Protein AF-A0A1J7C5X9-F1 (afdb_monomer_lite)

Sequence (178 aa):
MNTRRYCASNRPDPIANALRWLAATSTLPALVLEDFANSGQSPLVVGTLFDVLKVPAPVGTRVLEQLQQREAAMGPLLADSDTGSVYILIPPGTAGSWQAGGSAYDRAAATTLLVPIPGTTRSGRHWLNPPDGSGELTDPDLLAEIVAALLQDAEPADPGAALPASIHPLARDTVKEA

Radius of gyration: 25.2 Å; chains: 1; bounding box: 62×73×80 Å

pLDDT: mean 76.54, std 15.94, range [33.84, 91.69]

Organism: NCBI:txid1428644

Foldseek 3Di:
DDDPDDPPPPPPDLLNLLLQLQLVQDPGSVVQVVCCVPPQKGKGWAARLWKKFKDAQVLLVQLVVVCVVVVHFAAWKKAAQVRRIIIATAGHPLQVVQDLDGHIGHNVNRDIDMAGRAPDADNSMYIPPGHSNPSTGGYSVSSSVSSNVVVVVPPDPDPPPPDPPDPDDDDDDDDDDD

Secondary structure (DSSP, 8-state):
----------PPPHHHHHHHHHHTTSS-HHHHHHHHHHHSEEEEETTSS-EEEEEEHHHHHHHHHHHHHTT-----EEEETTTTEEEEEE-TTSGGG--SSSEEE-GGGT-EEEEEPTT-EETTEEEEE---SS-----HHHHHHHHHHHHHHT----TT------------------

Structure (mmCIF, N/CA/C/O backbone):
data_AF-A0A1J7C5X9-F1
#
_entry.id   AF-A0A1J7C5X9-F1
#
loop_
_atom_site.group_PDB
_atom_site.id
_atom_site.type_symbol
_atom_site.label_atom_id
_atom_site.label_alt_id
_atom_site.label_comp_id
_atom_site.label_asym_id
_atom_site.label_entity_id
_atom_site.label_seq_id
_atom_site.pdbx_PDB_ins_code
_atom_site.Cartn_x
_atom_site.Cartn_y
_atom_site.Cartn_z
_atom_site.occupancy
_atom_site.B_iso_or_equiv
_atom_site.auth_seq_id
_atom_site.auth_comp_id
_atom_site.auth_asym_id
_atom_site.auth_atom_id
_atom_site.pdbx_PDB_model_num
ATOM 1 N N . MET A 1 1 ? 47.335 -14.924 -20.309 1.00 43.19 1 MET A N 1
ATOM 2 C CA . MET A 1 1 ? 46.096 -14.130 -20.157 1.00 43.19 1 MET A CA 1
ATOM 3 C C . MET A 1 1 ? 45.015 -15.012 -19.552 1.00 43.19 1 MET A C 1
ATOM 5 O O . MET A 1 1 ? 44.612 -15.960 -20.205 1.00 43.19 1 MET A O 1
ATOM 9 N N . ASN A 1 2 ? 44.597 -14.748 -18.310 1.00 33.84 2 ASN A N 1
ATOM 10 C CA . ASN A 1 2 ? 43.583 -15.547 -17.610 1.00 33.84 2 ASN A CA 1
ATOM 11 C C . ASN A 1 2 ? 42.235 -14.812 -17.637 1.00 33.84 2 ASN A C 1
ATOM 13 O O . ASN A 1 2 ? 42.039 -13.843 -16.904 1.00 33.84 2 ASN A O 1
ATOM 17 N N . THR A 1 3 ? 41.305 -15.281 -18.465 1.00 42.84 3 THR A N 1
ATOM 18 C CA . THR A 1 3 ? 39.886 -14.915 -18.416 1.00 42.84 3 THR A CA 1
ATOM 19 C C . THR A 1 3 ? 39.259 -15.561 -17.183 1.00 42.84 3 THR A C 1
ATOM 21 O O . THR A 1 3 ? 38.802 -16.704 -17.212 1.00 42.84 3 THR A O 1
ATOM 24 N N . ARG A 1 4 ? 39.241 -14.832 -16.061 1.00 48.97 4 ARG A N 1
ATOM 25 C CA . ARG A 1 4 ? 38.392 -15.199 -14.925 1.00 48.97 4 ARG A CA 1
ATOM 26 C C . ARG A 1 4 ? 36.938 -15.034 -15.369 1.00 48.97 4 ARG A C 1
ATOM 28 O O . ARG A 1 4 ? 36.440 -13.915 -15.443 1.00 48.97 4 ARG A O 1
ATOM 35 N N . ARG A 1 5 ? 36.279 -16.151 -15.695 1.00 51.38 5 ARG A N 1
ATOM 36 C CA . ARG A 1 5 ? 34.816 -16.235 -15.755 1.00 51.38 5 ARG A CA 1
ATOM 37 C C . ARG A 1 5 ? 34.290 -15.769 -14.404 1.00 51.38 5 ARG A C 1
ATOM 39 O O . ARG A 1 5 ? 34.506 -16.435 -13.395 1.00 51.38 5 ARG A O 1
ATOM 46 N N . TYR A 1 6 ? 33.646 -14.611 -14.390 1.00 46.25 6 TYR A N 1
ATOM 47 C CA . TYR A 1 6 ? 32.827 -14.195 -13.267 1.00 46.25 6 TYR A CA 1
ATOM 48 C C . TYR A 1 6 ? 31.669 -15.194 -13.206 1.00 46.25 6 TYR A C 1
ATOM 50 O O . TYR A 1 6 ? 30.835 -15.237 -14.110 1.00 46.25 6 TYR A O 1
ATOM 58 N N . CYS A 1 7 ? 31.666 -16.067 -12.200 1.00 47.34 7 CYS A N 1
ATOM 59 C CA . CYS A 1 7 ? 30.477 -16.815 -11.825 1.00 47.34 7 CYS A CA 1
ATOM 60 C C . CYS A 1 7 ? 29.450 -15.776 -11.366 1.00 47.34 7 CYS A C 1
ATOM 62 O O . CYS A 1 7 ? 29.449 -15.381 -10.204 1.00 47.34 7 CYS A O 1
ATOM 64 N N . ALA A 1 8 ? 28.642 -15.259 -12.292 1.00 51.06 8 ALA A N 1
ATOM 65 C CA . ALA A 1 8 ? 27.466 -14.488 -11.939 1.00 51.06 8 ALA A CA 1
ATOM 66 C C . ALA A 1 8 ? 26.554 -15.440 -11.164 1.00 51.06 8 ALA A C 1
ATOM 68 O O . ALA A 1 8 ? 25.978 -16.368 -11.733 1.00 51.06 8 ALA A O 1
ATOM 69 N N . SER A 1 9 ? 26.511 -15.273 -9.845 1.00 47.56 9 SER A N 1
ATOM 70 C CA . SER A 1 9 ? 25.505 -15.893 -8.999 1.00 47.56 9 SER A CA 1
ATOM 71 C C . SER A 1 9 ? 24.142 -15.587 -9.606 1.00 47.56 9 SER A C 1
ATOM 73 O O . SER A 1 9 ? 23.670 -14.462 -9.521 1.00 47.56 9 SER A O 1
ATOM 75 N N . ASN A 1 10 ? 23.504 -16.589 -10.207 1.00 51.78 10 ASN A N 1
ATOM 76 C CA . ASN A 1 10 ? 22.122 -16.539 -10.678 1.00 51.78 10 ASN A CA 1
ATOM 77 C C . ASN A 1 10 ? 21.152 -16.581 -9.477 1.00 51.78 10 ASN A C 1
ATOM 79 O O . ASN A 1 10 ? 20.181 -17.339 -9.476 1.00 51.78 10 ASN A O 1
ATOM 83 N N . ARG A 1 11 ? 21.454 -15.833 -8.405 1.00 56.47 11 ARG A N 1
ATOM 84 C CA . ARG A 1 11 ? 20.444 -15.498 -7.407 1.00 56.47 11 ARG A CA 1
ATOM 85 C C . ARG A 1 11 ? 19.629 -14.373 -8.024 1.00 56.47 11 ARG A C 1
ATOM 87 O O . ARG A 1 11 ? 20.233 -13.373 -8.400 1.00 56.47 11 ARG A O 1
ATOM 94 N N . PRO A 1 12 ? 18.310 -14.532 -8.165 1.00 57.75 12 PRO A N 1
ATOM 95 C CA . PRO A 1 12 ? 17.489 -13.420 -8.599 1.00 57.75 12 PRO A CA 1
ATOM 96 C C . PRO A 1 12 ? 17.670 -12.273 -7.598 1.00 57.75 12 PRO A C 1
ATOM 98 O O . PRO A 1 12 ? 17.605 -12.494 -6.386 1.00 57.75 12 PRO A O 1
ATOM 101 N N . ASP A 1 13 ? 17.962 -11.072 -8.095 1.00 74.12 13 ASP A N 1
ATOM 102 C CA . ASP A 1 13 ? 18.074 -9.889 -7.252 1.00 74.12 13 ASP A CA 1
ATOM 103 C C . ASP A 1 13 ? 16.730 -9.672 -6.533 1.00 74.12 13 ASP A C 1
ATOM 105 O O . ASP A 1 13 ? 15.697 -9.577 -7.204 1.00 74.12 13 ASP A O 1
ATOM 109 N N . PRO A 1 14 ? 16.699 -9.577 -5.190 1.00 76.81 14 PRO A N 1
ATOM 110 C CA . PRO A 1 14 ? 15.444 -9.455 -4.443 1.00 76.81 14 PRO A CA 1
ATOM 111 C C . PRO A 1 14 ? 14.663 -8.203 -4.865 1.00 76.81 14 PRO A C 1
ATOM 113 O O . PRO A 1 14 ? 13.448 -8.239 -5.032 1.00 76.81 14 PRO A O 1
ATOM 116 N N . ILE A 1 15 ? 15.380 -7.120 -5.182 1.00 82.44 15 ILE A N 1
ATOM 117 C CA . ILE A 1 15 ? 14.806 -5.892 -5.742 1.00 82.44 15 ILE A CA 1
ATOM 118 C C . ILE A 1 15 ? 14.178 -6.151 -7.119 1.00 82.44 15 ILE A C 1
ATOM 120 O O . ILE A 1 15 ? 13.095 -5.647 -7.400 1.00 82.44 15 ILE A O 1
ATOM 124 N N . ALA A 1 16 ? 14.807 -6.949 -7.985 1.00 84.75 16 ALA A N 1
ATOM 125 C CA . ALA A 1 16 ? 14.239 -7.251 -9.297 1.00 84.75 16 ALA A CA 1
ATOM 126 C C . ALA A 1 16 ? 12.959 -8.093 -9.183 1.00 84.75 16 ALA A C 1
ATOM 128 O O . ALA A 1 16 ? 11.993 -7.829 -9.900 1.00 84.75 16 ALA A O 1
ATOM 129 N N . ASN A 1 17 ? 12.911 -9.060 -8.261 1.00 86.94 17 ASN A N 1
ATOM 130 C CA . ASN A 1 17 ? 11.696 -9.834 -7.984 1.00 86.94 17 ASN A CA 1
ATOM 131 C C . ASN A 1 17 ? 10.569 -8.947 -7.449 1.00 86.94 17 ASN A C 1
ATOM 133 O O . ASN A 1 17 ? 9.446 -9.012 -7.949 1.00 86.94 17 ASN A O 1
ATOM 137 N N . ALA A 1 18 ? 10.892 -8.069 -6.500 1.00 86.31 18 ALA A N 1
ATOM 138 C CA . ALA A 1 18 ? 9.977 -7.080 -5.952 1.00 86.31 18 ALA A CA 1
ATOM 139 C C . ALA A 1 18 ? 9.365 -6.193 -7.046 1.00 86.31 18 ALA A C 1
ATOM 141 O O . ALA A 1 18 ? 8.145 -6.083 -7.156 1.00 86.31 18 ALA A O 1
ATOM 142 N N . LEU A 1 19 ? 10.204 -5.611 -7.910 1.00 87.62 19 LEU A N 1
ATOM 143 C CA . LEU A 1 19 ? 9.755 -4.744 -9.003 1.00 87.62 19 LEU A CA 1
ATOM 144 C C . LEU A 1 19 ? 8.896 -5.494 -10.024 1.00 87.62 19 LEU A C 1
ATOM 146 O O . LEU A 1 19 ? 7.903 -4.950 -10.501 1.00 87.62 19 LEU A O 1
ATOM 150 N N . ARG A 1 20 ? 9.231 -6.750 -10.341 1.00 88.00 20 ARG A N 1
ATOM 151 C CA . ARG A 1 20 ? 8.422 -7.588 -11.240 1.00 88.00 20 ARG A CA 1
ATOM 152 C C . ARG A 1 20 ? 7.052 -7.905 -10.652 1.00 88.00 20 ARG A C 1
ATOM 154 O O . ARG A 1 20 ? 6.066 -7.869 -11.384 1.00 88.00 20 ARG A O 1
ATOM 161 N N . TRP A 1 21 ? 6.993 -8.200 -9.357 1.00 89.19 21 TRP A N 1
ATOM 162 C CA . TRP A 1 21 ? 5.735 -8.431 -8.655 1.00 89.19 21 TRP A CA 1
ATOM 163 C C . TRP A 1 21 ? 4.865 -7.166 -8.629 1.00 89.19 21 TRP A C 1
ATOM 165 O O . TRP A 1 21 ? 3.692 -7.223 -8.991 1.00 89.19 21 TRP A O 1
ATOM 175 N N . LEU A 1 22 ? 5.454 -6.004 -8.325 1.00 87.56 22 LEU A N 1
ATOM 176 C CA . LEU A 1 22 ? 4.762 -4.711 -8.389 1.00 87.56 22 LEU A CA 1
ATOM 177 C C . LEU A 1 22 ? 4.255 -4.406 -9.809 1.00 87.56 22 LEU A C 1
ATOM 179 O O . LEU A 1 22 ? 3.105 -4.006 -9.986 1.00 87.56 22 LEU A O 1
ATOM 183 N N . ALA A 1 23 ? 5.074 -4.652 -10.834 1.00 87.81 23 ALA A N 1
ATOM 184 C CA . ALA A 1 23 ? 4.706 -4.445 -12.233 1.00 87.81 23 ALA A CA 1
ATOM 185 C C . ALA A 1 23 ? 3.561 -5.350 -12.707 1.00 87.81 23 ALA A C 1
ATOM 187 O O . ALA A 1 23 ? 2.778 -4.935 -13.560 1.00 87.81 23 ALA A O 1
ATOM 188 N N . ALA A 1 24 ? 3.416 -6.545 -12.129 1.00 87.12 24 ALA A N 1
ATOM 189 C CA . ALA A 1 24 ? 2.345 -7.481 -12.466 1.00 87.12 24 ALA A CA 1
ATOM 190 C C . ALA A 1 24 ? 0.939 -6.996 -12.051 1.00 87.12 24 ALA A C 1
ATOM 192 O O . ALA A 1 24 ? -0.056 -7.575 -12.480 1.00 87.12 24 ALA A O 1
ATOM 193 N N . THR A 1 25 ? 0.834 -5.917 -11.263 1.00 83.06 25 THR A N 1
ATOM 194 C CA . THR A 1 25 ? -0.450 -5.248 -10.963 1.00 83.06 25 THR A CA 1
ATOM 195 C C . THR A 1 25 ? -1.056 -4.541 -12.175 1.00 83.06 25 THR A C 1
ATOM 197 O O . THR A 1 25 ? -2.269 -4.323 -12.229 1.00 83.06 25 THR A O 1
ATOM 200 N N . SER A 1 26 ? -0.209 -4.170 -13.138 1.00 83.69 26 SER A N 1
ATOM 201 C CA . SER A 1 26 ? -0.581 -3.444 -14.343 1.00 83.69 26 SER A CA 1
ATOM 202 C C . SER A 1 26 ? -0.748 -4.397 -15.519 1.00 83.69 26 SER A C 1
ATOM 204 O O . SER A 1 26 ? 0.028 -5.333 -15.706 1.00 83.69 26 SER A O 1
ATOM 206 N N . THR A 1 27 ? -1.713 -4.099 -16.388 1.00 83.06 27 THR A N 1
ATOM 207 C CA . THR A 1 27 ? -1.869 -4.773 -17.686 1.00 83.06 27 THR A CA 1
ATOM 208 C C . THR A 1 27 ? -0.651 -4.555 -18.596 1.00 83.06 27 THR A C 1
ATOM 210 O O . THR A 1 27 ? -0.420 -5.331 -19.521 1.00 83.06 27 THR A O 1
ATOM 213 N N . LEU A 1 28 ? 0.141 -3.506 -18.338 1.00 86.81 28 LEU A N 1
ATOM 214 C CA . LEU A 1 28 ? 1.359 -3.157 -19.072 1.00 86.81 28 LEU A CA 1
ATOM 215 C C . LEU A 1 28 ? 2.560 -3.096 -18.108 1.00 86.81 28 LEU A C 1
ATOM 217 O O . LEU A 1 28 ? 3.009 -2.004 -17.750 1.00 86.81 28 LEU A O 1
ATOM 221 N N . PRO A 1 29 ? 3.121 -4.250 -17.696 1.00 87.38 29 PRO A N 1
ATOM 222 C CA . PRO A 1 29 ? 4.210 -4.300 -16.717 1.00 87.38 29 PRO A CA 1
ATOM 223 C C . PRO A 1 29 ? 5.485 -3.589 -17.195 1.00 87.38 29 PRO A C 1
ATOM 225 O O . PRO A 1 29 ? 6.244 -3.069 -16.383 1.00 87.38 29 PRO A O 1
ATOM 228 N N . ALA A 1 30 ? 5.715 -3.523 -18.511 1.00 89.19 30 ALA A N 1
ATOM 229 C CA . ALA A 1 30 ? 6.868 -2.829 -19.081 1.00 89.19 30 ALA A CA 1
ATOM 230 C C . ALA A 1 30 ? 6.872 -1.326 -18.756 1.00 89.19 30 ALA A C 1
ATOM 232 O O . ALA A 1 30 ? 7.924 -0.792 -18.423 1.00 89.19 30 ALA A O 1
ATOM 233 N N . LEU A 1 31 ? 5.705 -0.668 -18.778 1.00 89.06 31 LEU A N 1
ATOM 234 C CA . LEU A 1 31 ? 5.595 0.758 -18.448 1.00 89.06 31 LEU A CA 1
ATOM 235 C C . LEU A 1 31 ? 5.906 1.018 -16.973 1.00 89.06 31 LEU A C 1
ATOM 237 O O . LEU A 1 31 ? 6.587 1.981 -16.647 1.00 89.06 31 LEU A O 1
ATOM 241 N N . VAL A 1 32 ? 5.460 0.125 -16.087 1.00 89.38 32 VAL A N 1
ATOM 242 C CA . VAL A 1 32 ? 5.744 0.227 -14.650 1.00 89.38 32 VAL A CA 1
ATOM 243 C C . VAL A 1 32 ? 7.248 0.123 -14.385 1.00 89.38 32 VAL A C 1
ATOM 245 O O . VAL A 1 32 ? 7.814 0.937 -13.657 1.00 89.38 32 VAL A O 1
ATOM 248 N N . LEU A 1 33 ? 7.912 -0.856 -15.007 1.00 89.00 33 LEU A N 1
ATOM 249 C CA . LEU A 1 33 ? 9.362 -1.036 -14.888 1.00 89.00 33 LEU A CA 1
ATOM 250 C C . LEU A 1 33 ? 10.146 0.139 -15.484 1.00 89.00 33 LEU A C 1
ATOM 252 O O . LEU A 1 33 ? 11.172 0.529 -14.928 1.00 89.00 33 LEU A O 1
ATOM 256 N N . GLU A 1 34 ? 9.667 0.711 -16.587 1.00 90.88 34 GLU A N 1
ATOM 257 C CA . GLU A 1 34 ? 10.264 1.893 -17.206 1.00 90.88 34 GLU A CA 1
ATOM 258 C C . GLU A 1 34 ? 10.133 3.133 -16.307 1.00 90.88 34 GLU A C 1
ATOM 260 O O . GLU A 1 34 ? 11.111 3.857 -16.125 1.00 90.88 34 GLU A O 1
ATOM 265 N N . ASP A 1 35 ? 8.984 3.344 -15.660 1.00 91.38 35 ASP A N 1
ATOM 266 C CA . ASP A 1 35 ? 8.808 4.431 -14.686 1.00 91.38 35 ASP A CA 1
ATOM 267 C C . ASP A 1 35 ? 9.760 4.269 -13.492 1.00 91.38 35 ASP A C 1
ATOM 269 O O . ASP A 1 35 ? 10.446 5.211 -13.097 1.00 91.38 35 ASP A O 1
ATOM 273 N N . PHE A 1 36 ? 9.912 3.043 -12.976 1.00 89.00 36 PHE A N 1
ATOM 274 C CA . PHE A 1 36 ? 10.911 2.771 -11.943 1.00 89.00 36 PHE A CA 1
ATOM 275 C C . PHE A 1 36 ? 12.332 3.093 -12.415 1.00 89.00 36 PHE A C 1
ATOM 277 O O . PHE A 1 36 ? 13.081 3.727 -11.675 1.00 89.00 36 PHE A O 1
ATOM 284 N N . ALA A 1 37 ? 12.708 2.697 -13.632 1.00 88.69 37 ALA A N 1
ATOM 285 C CA . ALA A 1 37 ? 14.041 2.960 -14.168 1.00 88.69 37 ALA A CA 1
ATOM 286 C C . ALA A 1 37 ? 14.321 4.462 -14.359 1.00 88.69 37 ALA A C 1
ATOM 288 O O . ALA A 1 37 ? 15.439 4.911 -14.106 1.00 88.69 37 ALA A O 1
ATOM 289 N N . ASN A 1 38 ? 13.314 5.235 -14.770 1.00 89.62 38 ASN A N 1
ATOM 290 C CA . ASN A 1 38 ? 13.454 6.664 -15.058 1.00 89.62 38 ASN A CA 1
ATOM 291 C C . ASN A 1 38 ? 13.304 7.549 -13.812 1.00 89.62 38 ASN A C 1
ATOM 293 O O . ASN A 1 38 ? 14.081 8.482 -13.607 1.00 89.62 38 ASN A O 1
ATOM 297 N N . SER A 1 39 ? 12.309 7.255 -12.977 1.00 87.31 39 SER A N 1
ATOM 298 C CA . SER A 1 39 ? 11.858 8.115 -11.877 1.00 87.31 39 SER A CA 1
ATOM 299 C C . SER A 1 39 ? 12.206 7.549 -10.496 1.00 87.31 39 SER A C 1
ATOM 301 O O . SER A 1 39 ? 12.162 8.267 -9.495 1.00 87.31 39 SER A O 1
ATOM 303 N N . GLY A 1 40 ? 12.538 6.258 -10.399 1.00 87.69 40 GLY A N 1
ATOM 304 C CA . GLY A 1 40 ? 12.726 5.562 -9.123 1.00 87.69 40 GLY A CA 1
ATOM 305 C C . GLY A 1 40 ? 11.425 5.292 -8.360 1.00 87.69 40 GLY A C 1
ATOM 306 O O . GLY A 1 40 ? 11.472 4.938 -7.183 1.00 87.69 40 GLY A O 1
ATOM 307 N N . GLN A 1 41 ? 10.274 5.479 -9.002 1.00 90.69 41 GLN A N 1
ATOM 308 C CA . GLN A 1 41 ? 8.940 5.232 -8.462 1.00 90.69 41 GLN A CA 1
ATOM 309 C C . GLN A 1 41 ? 7.971 4.944 -9.609 1.00 90.69 41 GLN A C 1
ATOM 311 O O . GLN A 1 41 ? 8.253 5.328 -10.737 1.00 90.69 41 GLN A O 1
ATOM 316 N N . SER A 1 42 ? 6.844 4.294 -9.332 1.00 90.25 42 SER A N 1
ATOM 317 C CA . SER A 1 42 ? 5.837 4.014 -10.353 1.00 90.25 42 SER A CA 1
ATOM 318 C C . SER A 1 42 ? 4.413 3.998 -9.787 1.00 90.25 42 SER A C 1
ATOM 320 O O . SER A 1 42 ? 4.210 3.549 -8.652 1.00 90.25 42 SER A O 1
ATOM 322 N N . PRO A 1 43 ? 3.420 4.510 -10.536 1.00 89.00 43 PRO A N 1
ATOM 323 C CA . PRO A 1 43 ? 2.008 4.357 -10.209 1.00 89.00 43 PRO A CA 1
ATOM 324 C C . PRO A 1 43 ? 1.532 2.907 -10.391 1.00 89.00 43 PRO A C 1
ATOM 326 O O . PRO A 1 43 ? 1.612 2.353 -11.486 1.00 89.00 43 PRO A O 1
ATOM 329 N N . LEU A 1 44 ? 0.969 2.311 -9.338 1.00 87.75 44 LEU A N 1
ATOM 330 C CA . LEU A 1 44 ? 0.389 0.965 -9.369 1.00 87.75 44 LEU A CA 1
ATOM 331 C C . LEU A 1 44 ? -1.128 0.998 -9.237 1.00 87.75 44 LEU A C 1
ATOM 333 O O . LEU A 1 44 ? -1.672 1.711 -8.395 1.00 87.75 44 LEU A O 1
ATOM 337 N N . VAL A 1 45 ? -1.806 0.184 -10.040 1.00 84.25 45 VAL A N 1
ATOM 338 C CA . VAL A 1 45 ? -3.263 0.037 -9.975 1.00 84.25 45 VAL A CA 1
ATOM 339 C C . VAL A 1 45 ? -3.627 -0.826 -8.769 1.00 84.25 45 VAL A C 1
ATOM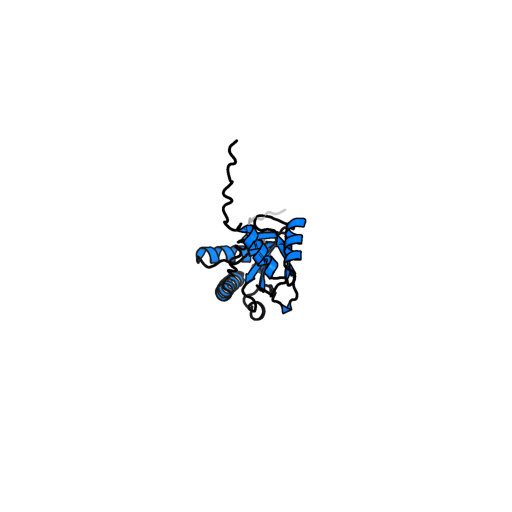 341 O O . VAL A 1 45 ? -3.168 -1.965 -8.654 1.00 84.25 45 VAL A O 1
ATOM 344 N N . VAL A 1 46 ? -4.460 -0.287 -7.879 1.00 85.88 46 VAL A N 1
ATOM 345 C CA . VAL A 1 46 ? -4.963 -1.006 -6.703 1.00 85.88 46 VAL A CA 1
ATOM 346 C C . VAL A 1 46 ? -6.108 -1.945 -7.104 1.00 85.88 46 VAL A C 1
ATOM 348 O O . VAL A 1 46 ? -6.899 -1.635 -7.995 1.00 85.88 46 VAL A O 1
ATOM 351 N N . GLY A 1 47 ? -6.182 -3.111 -6.462 1.00 76.50 47 GLY A N 1
ATOM 352 C CA . GLY A 1 47 ? -7.247 -4.098 -6.641 1.00 76.50 47 GLY A CA 1
ATOM 353 C C . GLY A 1 47 ? -7.040 -5.104 -7.774 1.00 76.50 47 GLY A C 1
ATOM 354 O O . GLY A 1 47 ? -7.982 -5.789 -8.173 1.00 76.50 47 GLY A O 1
ATOM 355 N N . THR A 1 48 ? -5.828 -5.202 -8.330 1.00 79.69 48 THR A N 1
ATOM 356 C CA . THR A 1 48 ? -5.468 -6.304 -9.245 1.00 79.69 48 THR A CA 1
ATOM 357 C C . THR A 1 48 ? -4.863 -7.475 -8.473 1.00 79.69 48 THR A C 1
ATOM 359 O O . THR A 1 48 ? -5.442 -8.555 -8.450 1.00 79.69 48 THR A O 1
ATOM 362 N N . LEU A 1 49 ? -3.700 -7.264 -7.844 1.00 81.94 49 LEU A N 1
ATOM 363 C CA . LEU A 1 49 ? -3.009 -8.289 -7.045 1.00 81.94 49 LEU A CA 1
ATOM 364 C C . LEU A 1 49 ? -3.166 -8.083 -5.539 1.00 81.94 49 LEU A C 1
ATOM 366 O O . LEU A 1 49 ? -2.972 -9.021 -4.777 1.00 81.94 49 LEU A O 1
ATOM 370 N N . PHE A 1 50 ? -3.486 -6.862 -5.121 1.00 84.88 50 PHE A N 1
ATOM 371 C CA . PHE A 1 50 ? -3.651 -6.471 -3.730 1.00 84.88 50 PHE A CA 1
ATOM 372 C C . PHE A 1 50 ? -4.631 -5.304 -3.648 1.00 84.88 50 PHE A C 1
ATOM 374 O O . PHE A 1 50 ? -4.674 -4.461 -4.550 1.00 84.88 50 PHE A O 1
ATOM 381 N N . ASP A 1 51 ? -5.373 -5.242 -2.553 1.00 87.62 51 ASP A N 1
ATOM 382 C CA . ASP A 1 51 ? -6.073 -4.038 -2.121 1.00 87.62 51 ASP A CA 1
ATOM 383 C C . ASP A 1 51 ? -5.144 -3.224 -1.204 1.00 87.62 51 ASP A C 1
ATOM 385 O O . ASP A 1 51 ? -4.114 -3.717 -0.729 1.00 87.62 51 ASP A O 1
ATOM 389 N N . VAL A 1 52 ? -5.477 -1.957 -0.964 1.00 87.00 52 VAL A N 1
ATOM 390 C CA . VAL A 1 52 ? -4.658 -1.066 -0.131 1.00 87.00 52 VAL A CA 1
ATOM 391 C C . VAL A 1 52 ? -5.479 -0.524 1.022 1.00 87.00 52 VAL A C 1
ATOM 393 O O . VAL A 1 52 ? -6.501 0.123 0.816 1.00 87.00 52 VAL A O 1
ATOM 396 N N . LEU A 1 53 ? -4.983 -0.707 2.240 1.00 87.94 53 LEU A N 1
ATOM 397 C CA . LEU A 1 53 ? -5.512 -0.056 3.427 1.00 87.94 53 LEU A CA 1
ATOM 398 C C . LEU A 1 53 ? -4.651 1.156 3.786 1.00 87.94 53 LEU A C 1
ATOM 400 O O . LEU A 1 53 ? -3.465 1.024 4.081 1.00 87.94 53 LEU A O 1
ATOM 404 N N . LYS A 1 54 ? -5.257 2.341 3.799 1.00 89.19 54 LYS A N 1
ATOM 405 C CA . LYS A 1 54 ? -4.646 3.572 4.298 1.00 89.19 54 LYS A CA 1
ATOM 406 C C . LYS A 1 54 ? -5.022 3.779 5.763 1.00 89.19 54 LYS A C 1
ATOM 408 O O . LYS A 1 54 ? -6.200 3.938 6.091 1.00 89.19 54 LYS A O 1
ATOM 413 N N . VAL A 1 55 ? -4.011 3.864 6.618 1.00 87.75 55 VAL A N 1
ATOM 414 C CA . VAL A 1 55 ? -4.132 4.213 8.040 1.00 87.75 55 VAL A CA 1
ATOM 415 C C . VAL A 1 55 ? -3.236 5.409 8.372 1.00 87.75 55 VAL A C 1
ATOM 417 O O . VAL A 1 55 ? -2.255 5.652 7.667 1.00 87.75 55 VAL A O 1
ATOM 420 N N . PRO A 1 56 ? -3.533 6.188 9.422 1.00 86.25 56 PRO A N 1
ATOM 421 C CA . PRO A 1 56 ? -2.611 7.219 9.889 1.00 86.25 56 PRO A CA 1
ATOM 422 C C . PRO A 1 56 ? -1.293 6.592 10.374 1.00 86.25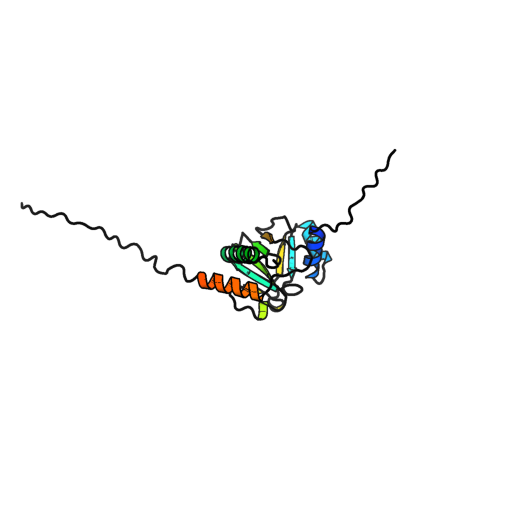 56 PRO A C 1
ATOM 424 O O . PRO A 1 56 ? -1.283 5.499 10.942 1.00 86.25 56 PRO A O 1
ATOM 427 N N . ALA A 1 57 ? -0.177 7.298 10.180 1.00 86.50 57 ALA A N 1
ATOM 428 C CA . ALA A 1 57 ? 1.164 6.841 10.549 1.00 86.50 57 ALA A CA 1
ATOM 429 C C . ALA A 1 57 ? 1.310 6.286 11.982 1.00 86.50 57 ALA A C 1
ATOM 431 O O . ALA A 1 57 ? 1.904 5.216 12.110 1.00 86.50 57 ALA A O 1
ATOM 432 N N . PRO A 1 58 ? 0.765 6.907 13.054 1.00 85.69 58 PRO A N 1
ATOM 433 C CA . PRO A 1 58 ? 0.856 6.329 14.400 1.00 85.69 58 PRO A CA 1
ATOM 434 C C . PRO A 1 58 ? 0.204 4.944 14.502 1.00 85.69 58 PRO A C 1
ATOM 436 O O . PRO A 1 58 ? 0.769 4.051 15.127 1.00 85.69 58 PRO A O 1
ATOM 439 N N . VAL A 1 59 ? -0.940 4.738 13.840 1.00 85.75 59 VAL A N 1
ATOM 440 C CA . VAL A 1 59 ? -1.619 3.434 13.803 1.00 85.75 59 VAL A CA 1
ATOM 441 C C . VAL A 1 59 ? -0.807 2.444 12.974 1.00 85.75 59 VAL A C 1
ATOM 443 O O . VAL A 1 59 ? -0.556 1.338 13.434 1.00 85.75 59 VAL A O 1
ATOM 446 N N . GLY A 1 60 ? -0.322 2.845 11.795 1.00 84.88 60 GLY A N 1
ATOM 447 C CA . GLY A 1 60 ? 0.489 1.981 10.930 1.00 84.88 60 GLY A CA 1
ATOM 448 C C . GLY A 1 60 ? 1.765 1.463 11.603 1.00 84.88 60 GLY A C 1
ATOM 449 O O . GLY A 1 60 ? 2.087 0.283 11.478 1.00 84.88 60 GLY A O 1
ATOM 450 N N . THR A 1 61 ? 2.461 2.306 12.371 1.00 85.94 61 THR A N 1
ATOM 451 C CA . THR A 1 61 ? 3.654 1.893 13.130 1.00 85.94 61 THR A CA 1
ATOM 452 C C . THR A 1 61 ? 3.304 0.892 14.231 1.00 85.94 61 THR A C 1
ATOM 454 O O . THR A 1 61 ? 3.970 -0.132 14.361 1.00 85.94 61 THR A O 1
ATOM 457 N N . ARG A 1 62 ? 2.221 1.134 14.981 1.00 88.81 62 ARG A N 1
ATOM 458 C CA . ARG A 1 62 ? 1.745 0.215 16.029 1.00 88.81 62 ARG A CA 1
ATOM 459 C C . ARG A 1 62 ? 1.276 -1.124 15.456 1.00 88.81 62 ARG A C 1
ATOM 461 O O . ARG A 1 62 ? 1.555 -2.163 16.048 1.00 88.81 62 ARG A O 1
ATOM 468 N N . VAL A 1 63 ? 0.618 -1.108 14.295 1.00 87.88 63 VAL A N 1
ATOM 469 C CA . VAL A 1 63 ? 0.255 -2.320 13.546 1.00 87.88 63 VAL A CA 1
ATOM 470 C C . VAL A 1 63 ? 1.506 -3.128 13.217 1.00 87.88 63 VAL A C 1
ATOM 472 O O . VAL A 1 63 ? 1.558 -4.322 13.496 1.00 87.88 63 VAL A O 1
ATOM 475 N N . LEU A 1 64 ? 2.531 -2.474 12.666 1.00 86.19 64 LEU A N 1
ATOM 476 C CA . LEU A 1 64 ? 3.792 -3.124 12.322 1.00 86.19 64 LEU A CA 1
ATOM 477 C C . LEU A 1 64 ? 4.476 -3.725 13.563 1.00 86.19 64 LEU A C 1
ATOM 479 O O . LEU A 1 64 ? 5.012 -4.827 13.496 1.00 86.19 64 LEU A O 1
ATOM 483 N N . GLU A 1 65 ? 4.463 -3.033 14.702 1.00 88.31 65 GLU A N 1
ATOM 484 C CA . GLU A 1 65 ? 5.009 -3.558 15.961 1.00 88.31 65 GLU A CA 1
ATOM 485 C C . GLU A 1 65 ? 4.243 -4.787 16.466 1.00 88.31 65 GLU A C 1
ATOM 487 O O . GLU A 1 65 ? 4.869 -5.766 16.862 1.00 88.31 65 GLU A O 1
ATOM 492 N N . GLN A 1 66 ? 2.910 -4.776 16.408 1.00 87.62 66 GLN A N 1
ATOM 493 C CA . GLN A 1 66 ? 2.078 -5.920 16.798 1.00 87.62 66 GLN A CA 1
ATOM 494 C C . GLN A 1 66 ? 2.297 -7.126 15.875 1.00 87.62 66 GLN A C 1
ATOM 496 O O . GLN A 1 66 ? 2.470 -8.240 16.362 1.00 87.62 66 GLN A O 1
ATOM 501 N N . LEU A 1 67 ? 2.362 -6.916 14.556 1.00 86.75 67 LEU A N 1
ATOM 502 C CA . LEU A 1 67 ? 2.643 -7.992 13.598 1.00 86.75 67 LEU A CA 1
ATOM 503 C C . LEU A 1 67 ? 4.021 -8.624 13.847 1.00 86.75 67 LEU A C 1
ATOM 505 O O . LEU A 1 67 ? 4.134 -9.849 13.870 1.00 86.75 67 LEU A O 1
ATOM 509 N N . GLN A 1 68 ? 5.042 -7.804 14.127 1.00 86.06 68 GLN A N 1
ATOM 510 C CA . GLN A 1 68 ? 6.374 -8.286 14.510 1.00 86.06 68 GLN A CA 1
ATOM 511 C C . GLN A 1 68 ? 6.348 -9.083 15.818 1.00 86.06 68 GLN A C 1
ATOM 513 O O . GLN A 1 68 ? 6.944 -10.153 15.893 1.00 86.06 68 GLN A O 1
ATOM 518 N N . GLN A 1 69 ? 5.646 -8.594 16.845 1.00 87.88 69 GLN A N 1
ATOM 519 C CA . GLN A 1 69 ? 5.517 -9.290 18.133 1.00 87.88 69 GLN A CA 1
ATOM 520 C C . GLN A 1 69 ? 4.805 -10.640 18.018 1.00 87.88 69 GLN A C 1
ATOM 522 O O . GLN A 1 69 ? 5.028 -11.522 18.844 1.00 87.88 69 GLN A O 1
ATOM 527 N N . ARG A 1 70 ? 3.922 -10.786 17.028 1.00 86.25 70 ARG A N 1
ATOM 528 C CA . ARG A 1 70 ? 3.170 -12.014 16.755 1.00 86.25 70 ARG A CA 1
ATOM 529 C C . ARG A 1 70 ? 3.894 -12.959 15.797 1.00 86.25 70 ARG A C 1
ATOM 531 O O . ARG A 1 70 ? 3.338 -14.008 15.492 1.00 86.25 70 ARG A O 1
ATOM 538 N N . GLU A 1 71 ? 5.083 -12.582 15.314 1.00 82.31 71 GLU A N 1
ATOM 539 C CA . GLU A 1 71 ? 5.835 -13.312 14.281 1.00 82.31 71 GLU A CA 1
ATOM 540 C C . GLU A 1 71 ? 4.963 -13.636 13.051 1.00 82.31 71 GLU A C 1
ATOM 542 O O . GLU A 1 71 ? 5.130 -14.658 12.387 1.00 82.31 71 GLU A O 1
ATOM 547 N N . ALA A 1 72 ? 3.990 -12.764 12.770 1.00 80.62 72 ALA A N 1
ATOM 548 C CA . ALA A 1 72 ? 3.042 -12.951 11.688 1.00 80.62 72 ALA A CA 1
ATOM 549 C C . ALA A 1 72 ? 3.685 -12.592 10.344 1.00 80.62 72 ALA A C 1
ATOM 551 O O . ALA A 1 72 ? 4.568 -11.734 10.270 1.00 80.62 72 ALA A O 1
ATOM 552 N N . ALA A 1 73 ? 3.200 -13.217 9.270 1.00 77.25 73 ALA A N 1
ATOM 553 C CA . ALA A 1 73 ? 3.563 -12.841 7.910 1.00 77.25 73 ALA A CA 1
ATOM 554 C C . ALA A 1 73 ? 3.232 -11.358 7.675 1.00 77.25 73 ALA A C 1
ATOM 556 O O . ALA A 1 73 ? 2.082 -10.928 7.815 1.00 77.25 73 ALA A O 1
ATOM 557 N N . MET A 1 74 ? 4.253 -10.568 7.343 1.00 77.38 74 MET A N 1
ATOM 558 C CA . MET A 1 74 ? 4.116 -9.136 7.101 1.00 77.38 74 MET A CA 1
ATOM 559 C C . MET A 1 74 ? 4.175 -8.877 5.606 1.00 77.38 74 MET A C 1
ATOM 561 O O . MET A 1 74 ? 5.221 -9.029 4.974 1.00 77.38 74 MET A O 1
ATOM 565 N N . GLY A 1 75 ? 3.053 -8.428 5.052 1.00 83.00 75 GLY A N 1
ATOM 566 C CA . GLY A 1 75 ? 2.998 -7.950 3.682 1.00 83.00 75 GLY A CA 1
ATOM 567 C C . GLY A 1 75 ? 3.722 -6.612 3.500 1.00 83.00 75 GLY A C 1
ATOM 568 O O . GLY A 1 75 ? 4.292 -6.055 4.441 1.00 83.00 75 GLY A O 1
ATOM 569 N N . PRO A 1 76 ? 3.712 -6.054 2.286 1.00 87.00 76 PRO A N 1
ATOM 570 C CA . PRO A 1 76 ? 4.383 -4.796 1.995 1.00 87.00 76 PRO A CA 1
ATOM 571 C C . PRO A 1 76 ? 3.697 -3.611 2.692 1.00 87.00 76 PRO A C 1
ATOM 573 O O . PRO A 1 76 ? 2.478 -3.441 2.594 1.00 87.00 76 PRO A O 1
ATOM 576 N N . LEU A 1 77 ? 4.488 -2.759 3.350 1.00 90.19 77 LEU A N 1
ATOM 577 C CA . LEU A 1 77 ? 4.016 -1.528 3.991 1.00 90.19 77 LEU A CA 1
ATOM 578 C C . LEU A 1 77 ? 4.764 -0.321 3.437 1.00 90.19 77 LEU A C 1
ATOM 580 O O . LEU A 1 77 ? 5.996 -0.266 3.472 1.00 90.19 77 LEU A O 1
ATOM 584 N N . LEU A 1 78 ? 4.010 0.676 2.991 1.00 90.12 78 LEU A N 1
ATOM 585 C CA . LEU A 1 78 ? 4.528 1.926 2.458 1.00 90.12 78 LEU A CA 1
ATOM 586 C C . LEU A 1 78 ? 4.165 3.082 3.390 1.00 90.12 78 LEU A C 1
ATOM 588 O O . LEU A 1 78 ? 2.991 3.395 3.565 1.00 90.12 78 LEU A O 1
ATOM 592 N N . ALA A 1 79 ? 5.163 3.752 3.953 1.00 90.62 79 ALA A N 1
ATOM 593 C CA . ALA A 1 79 ? 4.959 5.004 4.667 1.00 90.62 79 ALA A CA 1
ATOM 594 C C . ALA A 1 79 ? 4.973 6.177 3.691 1.00 90.62 79 ALA A C 1
ATOM 596 O O . ALA A 1 79 ? 5.799 6.224 2.782 1.00 90.62 79 ALA A O 1
ATOM 597 N N . ASP A 1 80 ? 4.091 7.141 3.920 1.00 90.94 80 ASP A N 1
ATOM 598 C CA . ASP A 1 80 ? 4.041 8.436 3.256 1.00 90.94 80 ASP A CA 1
ATOM 599 C C . ASP A 1 80 ? 4.135 9.519 4.334 1.00 90.94 80 ASP A C 1
ATOM 601 O O . ASP A 1 80 ? 3.198 9.774 5.096 1.00 90.94 80 ASP A O 1
ATOM 605 N N . SER A 1 81 ? 5.320 10.115 4.437 1.00 85.81 81 SER A N 1
ATOM 606 C CA . SER A 1 81 ? 5.625 11.134 5.440 1.00 85.81 81 SER A CA 1
ATOM 607 C C . SER A 1 81 ? 5.008 12.494 5.115 1.00 85.81 81 SER A C 1
ATOM 609 O O . SER A 1 81 ? 4.870 13.308 6.020 1.00 85.81 81 SER A O 1
ATOM 611 N N . ASP A 1 82 ? 4.631 12.738 3.857 1.00 85.88 82 ASP A N 1
ATOM 612 C CA . ASP A 1 82 ? 4.031 14.002 3.411 1.00 85.88 82 ASP A CA 1
ATOM 613 C C . ASP A 1 82 ? 2.578 14.123 3.900 1.00 85.88 82 ASP A C 1
ATOM 615 O O . ASP A 1 82 ? 2.160 15.138 4.451 1.00 85.88 82 ASP A O 1
ATOM 619 N N . THR A 1 83 ? 1.831 13.024 3.798 1.00 84.50 83 THR A N 1
ATOM 620 C CA . THR A 1 83 ? 0.439 12.900 4.250 1.00 84.50 83 THR A CA 1
ATOM 621 C C . THR A 1 83 ? 0.302 12.296 5.647 1.00 84.50 83 THR A C 1
ATOM 623 O O . THR A 1 83 ? -0.819 12.140 6.136 1.00 84.50 83 THR A O 1
ATOM 626 N N . GLY A 1 84 ? 1.410 11.898 6.283 1.00 87.25 84 GLY A N 1
ATOM 627 C CA . GLY A 1 84 ? 1.406 11.245 7.595 1.00 87.25 84 GLY A CA 1
ATOM 628 C C . GLY A 1 84 ? 0.588 9.951 7.617 1.00 87.25 84 GLY A C 1
ATOM 629 O O . GLY A 1 84 ? -0.097 9.663 8.599 1.00 87.25 84 GLY A O 1
ATOM 630 N N . SER A 1 85 ? 0.608 9.194 6.521 1.00 88.19 85 SER A N 1
ATOM 631 C CA . SER A 1 85 ? -0.208 7.992 6.324 1.00 88.19 85 SER A CA 1
ATOM 632 C C . SER A 1 85 ? 0.664 6.780 5.999 1.00 88.19 85 SER A C 1
ATOM 634 O O . SER A 1 85 ? 1.739 6.908 5.422 1.00 88.19 85 SER A O 1
ATOM 636 N N . VAL A 1 86 ? 0.190 5.588 6.341 1.00 89.56 86 VAL A N 1
ATOM 637 C CA . VAL A 1 86 ? 0.803 4.309 5.976 1.00 89.56 86 VAL A CA 1
ATOM 638 C C . VAL A 1 86 ? -0.193 3.520 5.135 1.00 89.56 86 VAL A C 1
ATOM 640 O O . VAL A 1 86 ? -1.371 3.418 5.478 1.00 89.56 86 VAL A O 1
ATOM 643 N N . TYR A 1 87 ? 0.290 2.984 4.021 1.00 90.31 87 TYR A N 1
ATOM 644 C CA . TYR A 1 87 ? -0.448 2.140 3.094 1.00 90.31 87 TYR A CA 1
ATOM 645 C C . TYR A 1 87 ? 0.000 0.693 3.289 1.00 90.31 87 TYR A C 1
ATOM 647 O O . TYR A 1 87 ? 1.172 0.365 3.097 1.00 90.31 87 TYR A O 1
ATOM 655 N N . ILE A 1 88 ? -0.935 -0.159 3.684 1.00 89.50 88 ILE A N 1
ATOM 656 C CA . ILE A 1 88 ? -0.722 -1.579 3.955 1.00 89.50 88 ILE A CA 1
ATOM 657 C C . ILE A 1 88 ? -1.352 -2.360 2.805 1.00 89.50 88 ILE A C 1
ATOM 659 O O . ILE A 1 88 ? -2.521 -2.142 2.482 1.00 89.50 88 ILE A O 1
ATOM 663 N N . LEU A 1 89 ? -0.580 -3.235 2.164 1.00 88.31 89 LEU A N 1
ATOM 664 C CA . LEU A 1 89 ? -1.077 -4.069 1.073 1.00 88.31 89 LEU A CA 1
ATOM 665 C C . LEU A 1 89 ? -1.740 -5.326 1.654 1.00 88.31 89 LEU A C 1
ATOM 667 O O . LEU A 1 89 ? -1.113 -6.076 2.403 1.00 88.31 89 LEU A O 1
ATOM 671 N N . ILE A 1 90 ? -3.004 -5.545 1.295 1.00 87.31 90 ILE A N 1
ATOM 672 C CA . ILE A 1 90 ? -3.849 -6.649 1.775 1.00 87.31 90 ILE A CA 1
ATOM 673 C C . ILE A 1 90 ? -4.376 -7.480 0.595 1.00 87.31 90 ILE A C 1
ATOM 675 O O . ILE A 1 90 ? -4.375 -6.999 -0.543 1.00 87.31 90 ILE A O 1
ATOM 679 N N . PRO A 1 91 ? -4.830 -8.725 0.822 1.00 83.75 91 PRO A N 1
ATOM 680 C CA . PRO A 1 91 ? -5.385 -9.562 -0.235 1.00 83.75 91 PRO A CA 1
ATOM 681 C C . PRO A 1 91 ? -6.549 -8.881 -0.970 1.00 83.75 91 PRO A C 1
ATOM 683 O O . PRO A 1 91 ? -7.373 -8.219 -0.327 1.00 83.75 91 PRO A O 1
ATOM 686 N N . PRO A 1 92 ? -6.643 -9.042 -2.301 1.00 81.56 92 PRO A N 1
ATOM 687 C CA . PRO A 1 92 ? -7.687 -8.409 -3.095 1.00 81.56 92 PRO A CA 1
ATOM 688 C C . PRO A 1 92 ? -9.075 -8.942 -2.713 1.00 81.56 92 PRO A C 1
ATOM 690 O O . PRO A 1 92 ? -9.246 -10.133 -2.452 1.00 81.56 92 PRO A O 1
ATOM 693 N N . GLY A 1 93 ? -10.075 -8.064 -2.703 1.00 76.38 93 GLY A N 1
ATOM 694 C CA . GLY A 1 93 ? -11.445 -8.357 -2.269 1.00 76.38 93 GLY A CA 1
ATOM 695 C C . GLY A 1 93 ? -11.698 -8.106 -0.780 1.00 76.38 93 GLY A C 1
ATOM 696 O O . GLY A 1 93 ? -12.856 -8.070 -0.361 1.00 76.38 93 GLY A O 1
ATOM 697 N N . THR A 1 94 ? -10.650 -7.869 0.013 1.00 78.62 94 THR A N 1
ATOM 698 C CA . THR A 1 94 ? -10.783 -7.563 1.444 1.00 78.62 94 THR A CA 1
ATOM 699 C C . THR A 1 94 ? -11.328 -6.153 1.658 1.00 78.62 94 THR A C 1
ATOM 701 O O . THR A 1 94 ? -12.157 -5.936 2.543 1.00 78.62 94 THR A O 1
ATOM 704 N N . ALA A 1 95 ? -10.909 -5.184 0.838 1.00 78.62 95 ALA A N 1
ATOM 705 C CA . ALA A 1 95 ? -11.281 -3.786 1.050 1.00 78.62 95 ALA A CA 1
ATOM 706 C C . ALA A 1 95 ? -12.799 -3.547 0.943 1.00 78.62 95 ALA A C 1
ATOM 708 O O . ALA A 1 95 ? -13.326 -2.693 1.652 1.00 78.62 95 ALA A O 1
ATOM 709 N N . GLY A 1 96 ? -13.525 -4.356 0.162 1.00 71.62 96 GLY A N 1
ATOM 710 C CA . GLY A 1 96 ? -14.987 -4.270 0.051 1.00 71.62 96 GLY A CA 1
ATOM 711 C C . GLY A 1 96 ? -15.757 -4.671 1.318 1.00 71.62 96 GLY A C 1
ATOM 712 O O . GLY A 1 96 ? -16.902 -4.258 1.485 1.00 71.62 96 GLY A O 1
ATOM 713 N N . SER A 1 97 ? -15.141 -5.446 2.218 1.00 76.12 97 SER A N 1
ATOM 714 C CA . SER A 1 97 ? -15.733 -5.851 3.507 1.00 76.12 97 SER A CA 1
ATOM 715 C C . SER A 1 97 ? -15.005 -5.241 4.710 1.00 76.12 97 SER A C 1
ATOM 717 O O . SER A 1 97 ? -15.268 -5.625 5.849 1.00 76.12 97 SER A O 1
ATOM 719 N N . TRP A 1 98 ? -14.093 -4.289 4.484 1.00 82.31 98 TRP A N 1
ATOM 720 C CA . TRP A 1 98 ? -13.276 -3.710 5.544 1.00 82.31 98 TRP A CA 1
ATOM 721 C C . TRP A 1 98 ? -14.091 -2.771 6.439 1.00 82.31 98 TRP A C 1
ATOM 723 O O . TRP A 1 98 ? -14.546 -1.714 6.004 1.00 82.31 98 TRP A O 1
ATOM 733 N N . GLN A 1 99 ? -14.250 -3.140 7.711 1.00 78.88 99 GLN A N 1
ATOM 734 C CA . GLN A 1 99 ? -15.022 -2.366 8.696 1.00 78.88 99 GLN A CA 1
ATOM 735 C C . GLN A 1 99 ? -14.201 -1.943 9.920 1.00 78.88 99 GLN A C 1
ATOM 737 O O . GLN A 1 99 ? -14.681 -1.167 10.740 1.00 78.88 99 GLN A O 1
ATOM 742 N N . ALA A 1 100 ? -12.949 -2.396 10.027 1.00 75.62 100 ALA A N 1
ATOM 743 C CA . ALA A 1 100 ? -12.088 -2.156 11.185 1.00 75.62 100 ALA A CA 1
ATOM 744 C C . ALA A 1 100 ? -11.564 -0.709 11.303 1.00 75.62 100 ALA A C 1
ATOM 746 O O . ALA A 1 100 ? -10.831 -0.409 12.237 1.00 75.62 100 ALA A O 1
ATOM 747 N N . GLY A 1 101 ? -11.940 0.193 10.387 1.00 75.25 101 GLY A N 1
ATOM 748 C CA . GLY A 1 101 ? -11.532 1.603 10.372 1.00 75.25 101 GLY A CA 1
ATOM 749 C C . GLY A 1 101 ? -10.356 1.908 9.433 1.00 75.25 101 GLY A C 1
ATOM 750 O O . GLY A 1 101 ? -9.733 1.012 8.869 1.00 75.25 101 GLY A O 1
ATOM 751 N N . GLY A 1 102 ? -10.072 3.195 9.216 1.00 78.25 102 GLY A N 1
ATOM 752 C CA . GLY A 1 102 ? -9.183 3.649 8.136 1.00 78.25 102 GLY A CA 1
ATOM 753 C C . GLY A 1 102 ? -9.897 3.742 6.781 1.00 78.25 102 GLY A C 1
ATOM 754 O O . GLY A 1 102 ? -11.125 3.742 6.713 1.00 78.25 102 GLY A O 1
ATOM 755 N N . SER A 1 103 ? -9.134 3.868 5.692 1.00 81.75 103 SER A N 1
ATOM 756 C CA . SER A 1 103 ? -9.683 3.917 4.328 1.00 81.75 103 SER A CA 1
ATOM 757 C C . SER A 1 103 ? -9.109 2.783 3.490 1.00 81.75 103 SER A C 1
ATOM 759 O O . SER A 1 103 ? -7.928 2.808 3.147 1.00 81.75 103 SER A O 1
ATOM 761 N N . ALA A 1 104 ? -9.940 1.796 3.167 1.00 84.44 104 ALA A N 1
ATOM 762 C CA . ALA A 1 104 ? -9.574 0.691 2.294 1.00 84.44 104 ALA A CA 1
ATOM 763 C C . ALA A 1 104 ? -9.953 1.015 0.840 1.00 84.44 104 ALA A C 1
ATOM 765 O O . ALA A 1 104 ? -11.027 1.553 0.578 1.00 84.44 104 ALA A O 1
ATOM 766 N N . TYR A 1 105 ? -9.059 0.703 -0.092 1.00 84.00 105 TYR A N 1
ATOM 767 C CA . TYR A 1 105 ? -9.221 0.927 -1.523 1.00 84.00 105 TYR A CA 1
ATOM 768 C C . TYR A 1 105 ? -9.099 -0.418 -2.232 1.00 84.00 105 TYR A C 1
ATOM 770 O O . TYR A 1 105 ? -8.052 -1.065 -2.161 1.00 84.00 105 TYR A O 1
ATOM 778 N N . ASP A 1 106 ? -10.169 -0.824 -2.905 1.00 81.94 106 ASP A N 1
ATOM 779 C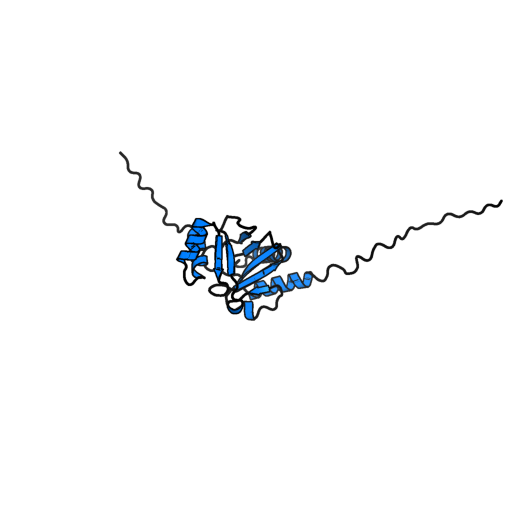 CA . ASP A 1 106 ? -10.200 -1.986 -3.786 1.00 81.94 106 ASP A CA 1
ATOM 780 C C . ASP A 1 106 ? -10.150 -1.550 -5.262 1.00 81.94 106 ASP A C 1
ATOM 782 O O . ASP A 1 106 ? -10.001 -0.368 -5.596 1.00 81.94 106 ASP A O 1
ATOM 786 N N . ARG A 1 107 ? -10.327 -2.511 -6.170 1.00 75.19 107 ARG A N 1
ATOM 787 C CA . ARG A 1 107 ? -10.397 -2.267 -7.616 1.00 75.19 107 ARG A CA 1
ATOM 788 C C . ARG A 1 107 ? -11.474 -1.247 -7.994 1.00 75.19 107 ARG A C 1
ATOM 790 O O . ARG A 1 107 ? -11.263 -0.446 -8.906 1.00 75.19 107 ARG A O 1
ATOM 797 N N . ALA A 1 108 ? -12.626 -1.279 -7.326 1.00 69.31 108 ALA A N 1
ATOM 798 C CA . ALA A 1 108 ? -13.756 -0.395 -7.589 1.00 69.31 108 ALA A CA 1
ATOM 799 C C . ALA A 1 108 ? -13.441 1.072 -7.271 1.00 69.31 108 ALA A C 1
ATOM 801 O O . ALA A 1 108 ? -14.009 1.964 -7.900 1.00 69.31 108 ALA A O 1
ATOM 802 N N . ALA A 1 109 ? -12.488 1.334 -6.372 1.00 73.81 109 ALA A N 1
ATOM 803 C CA . ALA A 1 109 ? -12.041 2.686 -6.061 1.00 73.81 109 ALA A CA 1
ATOM 804 C C . ALA A 1 109 ? -11.216 3.336 -7.190 1.00 73.81 109 ALA A C 1
ATOM 806 O O . ALA A 1 109 ? -10.880 4.516 -7.080 1.00 73.81 109 ALA A O 1
ATOM 807 N N . ALA A 1 110 ? -10.846 2.584 -8.241 1.00 72.81 110 ALA A N 1
ATOM 808 C CA . ALA A 1 110 ? -10.056 3.046 -9.392 1.00 72.81 110 ALA A CA 1
ATOM 809 C C . ALA A 1 110 ? -8.810 3.869 -8.995 1.00 72.81 110 ALA A C 1
ATOM 811 O O . ALA A 1 110 ? -8.389 4.794 -9.692 1.00 72.81 110 ALA A O 1
ATOM 812 N N . THR A 1 111 ? -8.237 3.548 -7.835 1.00 78.88 111 THR A N 1
ATOM 813 C CA . THR A 1 111 ? -7.176 4.330 -7.204 1.00 78.88 111 THR A CA 1
ATOM 814 C C . THR A 1 111 ? -5.814 3.794 -7.616 1.00 78.88 111 THR A C 1
ATOM 816 O O . THR A 1 111 ? -5.607 2.591 -7.777 1.00 78.88 111 THR A O 1
ATOM 819 N N . THR A 1 112 ? -4.869 4.714 -7.794 1.00 84.44 112 THR A N 1
ATOM 820 C CA . THR A 1 112 ? -3.486 4.395 -8.141 1.00 84.44 112 THR A CA 1
ATOM 821 C C . THR A 1 112 ? -2.567 4.755 -6.978 1.00 84.44 112 THR A C 1
ATOM 823 O O . THR A 1 112 ? -2.594 5.885 -6.488 1.00 84.44 112 THR A O 1
ATOM 826 N N . LEU A 1 113 ? -1.739 3.810 -6.538 1.00 88.00 113 LEU A N 1
ATOM 827 C CA . LEU A 1 113 ? -0.752 4.006 -5.482 1.00 88.00 113 LEU A CA 1
ATOM 828 C C . LEU A 1 113 ? 0.633 4.204 -6.104 1.00 88.00 113 LEU A C 1
ATOM 830 O O . LEU A 1 113 ? 1.200 3.286 -6.684 1.00 88.00 113 LEU A O 1
ATOM 834 N N . LEU A 1 114 ? 1.193 5.405 -5.975 1.00 90.38 114 LEU A N 1
ATOM 835 C CA . LEU A 1 114 ? 2.576 5.675 -6.368 1.00 90.38 114 LEU A CA 1
ATOM 836 C C . LEU A 1 114 ? 3.538 5.081 -5.328 1.00 90.38 114 LEU A C 1
ATOM 838 O O . LEU A 1 114 ? 3.488 5.472 -4.158 1.00 90.38 114 LEU A O 1
ATOM 842 N N . VAL A 1 115 ? 4.403 4.160 -5.758 1.00 89.69 115 VAL A N 1
ATOM 843 C CA . VAL A 1 115 ? 5.361 3.462 -4.888 1.00 89.69 115 VAL A CA 1
ATOM 844 C C . VAL A 1 115 ? 6.806 3.670 -5.360 1.00 89.69 115 VAL A C 1
ATOM 846 O O . VAL A 1 115 ? 7.041 3.689 -6.566 1.00 89.69 115 VAL A O 1
ATOM 849 N N . PRO A 1 116 ? 7.790 3.816 -4.456 1.00 91.69 116 PRO A N 1
ATOM 850 C CA . PRO A 1 116 ? 9.206 3.921 -4.802 1.00 91.69 116 PRO A CA 1
ATOM 851 C C . PRO A 1 116 ? 9.850 2.548 -5.050 1.00 91.69 116 PRO A C 1
ATOM 853 O O . PRO A 1 116 ? 9.292 1.509 -4.694 1.00 91.69 116 PRO A O 1
ATOM 856 N N . ILE A 1 117 ? 11.066 2.530 -5.601 1.00 87.56 117 ILE A N 1
ATOM 857 C CA . ILE A 1 117 ? 11.918 1.329 -5.593 1.00 87.56 117 ILE A CA 1
ATOM 858 C C . ILE A 1 117 ? 12.210 0.934 -4.129 1.00 87.56 117 ILE A C 1
ATOM 860 O O . ILE A 1 117 ? 12.512 1.817 -3.314 1.00 87.56 117 ILE A O 1
ATOM 864 N N . PRO A 1 118 ? 12.149 -0.362 -3.762 1.00 86.75 118 PRO A N 1
ATOM 865 C CA . PRO A 1 118 ? 12.499 -0.817 -2.416 1.00 86.75 118 PRO A CA 1
ATOM 866 C C . PRO A 1 118 ? 13.921 -0.390 -2.027 1.00 86.75 118 PRO A C 1
ATOM 868 O O . PRO A 1 118 ? 14.855 -0.484 -2.819 1.00 86.75 118 PRO A O 1
ATOM 871 N N . GLY A 1 119 ? 14.076 0.111 -0.799 1.00 83.06 119 GLY A N 1
ATOM 872 C CA . GLY A 1 119 ? 15.334 0.687 -0.309 1.00 83.06 119 GLY A CA 1
ATOM 873 C C . GLY A 1 119 ? 15.567 2.154 -0.695 1.00 83.06 119 GLY A C 1
ATOM 874 O O . GLY A 1 119 ? 16.620 2.701 -0.375 1.00 83.06 119 GLY A O 1
ATOM 875 N N . THR A 1 120 ? 14.604 2.809 -1.352 1.00 85.88 120 THR A N 1
ATOM 876 C CA . THR A 1 120 ? 14.675 4.240 -1.685 1.00 85.88 120 THR A CA 1
ATOM 877 C C . THR A 1 120 ? 13.491 5.020 -1.120 1.00 85.88 120 THR A C 1
ATOM 879 O O . THR A 1 120 ? 12.405 4.473 -0.919 1.00 85.88 120 THR A O 1
ATOM 882 N N . THR A 1 121 ? 13.706 6.317 -0.897 1.00 88.44 121 THR A N 1
ATOM 883 C CA . THR A 1 121 ? 12.656 7.270 -0.525 1.00 88.44 121 THR A CA 1
ATOM 884 C C . THR A 1 121 ? 12.391 8.205 -1.699 1.00 88.44 121 THR A C 1
ATOM 886 O O . THR A 1 121 ? 13.317 8.863 -2.183 1.00 88.44 121 THR A O 1
ATOM 889 N N . ARG A 1 122 ? 11.139 8.302 -2.156 1.00 88.38 122 ARG A N 1
ATOM 890 C CA . ARG A 1 122 ? 10.716 9.227 -3.222 1.00 88.38 122 ARG A CA 1
ATOM 891 C C . ARG A 1 122 ? 9.387 9.884 -2.881 1.00 88.38 122 ARG A C 1
ATOM 893 O O . ARG A 1 122 ? 8.492 9.224 -2.376 1.00 88.38 122 ARG A O 1
ATOM 900 N N . SER A 1 123 ? 9.278 11.192 -3.121 1.00 85.12 123 SER A N 1
ATOM 901 C CA . SER A 1 123 ? 8.078 11.987 -2.806 1.00 85.12 123 SER A CA 1
ATOM 902 C C . SER A 1 123 ? 7.556 11.783 -1.374 1.00 85.12 123 SER A C 1
ATOM 904 O O . SER A 1 123 ? 6.363 11.613 -1.162 1.00 85.12 123 SER A O 1
ATOM 906 N N . GLY A 1 124 ? 8.461 11.708 -0.389 1.00 85.38 124 GLY A N 1
ATOM 907 C CA . GLY A 1 124 ? 8.103 11.439 1.012 1.00 85.38 124 GLY A CA 1
ATOM 908 C C . GLY A 1 124 ? 7.658 9.998 1.297 1.00 85.38 124 GLY A C 1
ATOM 909 O O . GLY A 1 124 ? 7.357 9.673 2.443 1.00 85.38 124 GLY A O 1
ATOM 910 N N . ARG A 1 125 ? 7.648 9.120 0.287 1.00 88.81 125 ARG A N 1
ATOM 911 C CA . ARG A 1 125 ? 7.258 7.715 0.399 1.00 88.81 125 ARG A CA 1
ATOM 912 C C . ARG A 1 125 ? 8.462 6.807 0.501 1.00 88.81 125 ARG A C 1
ATOM 914 O O . ARG A 1 125 ? 9.425 6.971 -0.247 1.00 88.81 125 ARG A O 1
ATOM 921 N N . HIS A 1 126 ? 8.389 5.832 1.392 1.00 91.19 126 HIS A N 1
ATOM 922 C CA . HIS A 1 126 ? 9.406 4.801 1.561 1.00 91.19 126 HIS A CA 1
ATOM 923 C C . HIS A 1 126 ? 8.779 3.518 2.101 1.00 91.19 126 HIS A C 1
ATOM 925 O O . HIS A 1 126 ? 7.757 3.542 2.787 1.00 91.19 126 HIS A O 1
ATOM 931 N N . TRP A 1 127 ? 9.387 2.384 1.775 1.00 89.44 127 TRP A N 1
ATOM 932 C CA . TRP A 1 127 ? 8.932 1.091 2.271 1.00 89.44 127 TRP A CA 1
ATOM 933 C C . TRP A 1 127 ? 9.369 0.901 3.725 1.00 89.44 127 TRP A C 1
ATOM 935 O O . TRP A 1 127 ? 10.562 0.961 4.014 1.00 89.44 127 TRP A O 1
ATOM 945 N N . LEU A 1 128 ? 8.407 0.656 4.617 1.00 86.00 128 LEU A N 1
ATOM 946 C CA . LEU A 1 128 ? 8.670 0.177 5.979 1.00 86.00 128 LEU A CA 1
ATOM 94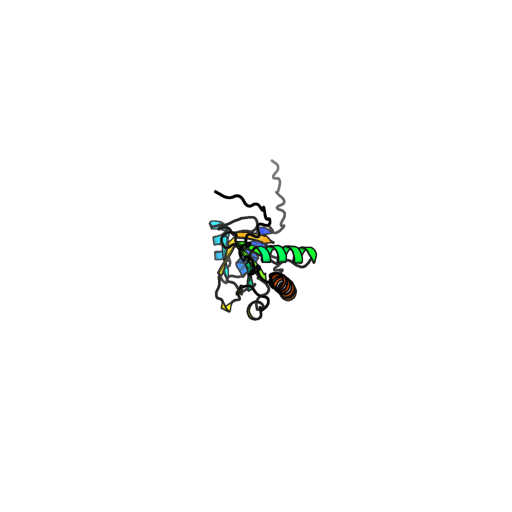7 C C . LEU A 1 128 ? 8.953 -1.324 5.965 1.00 86.00 128 LEU A C 1
ATOM 949 O O . LEU A 1 128 ? 9.899 -1.781 6.597 1.00 86.00 128 LEU A O 1
ATOM 953 N N . ASN A 1 129 ? 8.155 -2.064 5.194 1.00 86.31 129 ASN A N 1
ATOM 954 C CA . ASN A 1 129 ? 8.408 -3.458 4.866 1.00 86.31 129 ASN A CA 1
ATOM 955 C C . ASN A 1 129 ? 8.379 -3.602 3.335 1.00 86.31 129 ASN A C 1
ATOM 957 O O . ASN A 1 129 ? 7.315 -3.397 2.738 1.00 86.31 129 ASN A O 1
ATOM 961 N N . PRO A 1 130 ? 9.525 -3.840 2.672 1.00 83.75 130 PRO A N 1
ATOM 962 C CA . PRO A 1 130 ? 9.581 -3.922 1.220 1.00 83.75 130 PRO A CA 1
ATOM 963 C C . PRO A 1 130 ? 8.970 -5.238 0.715 1.00 83.75 130 PRO A C 1
ATOM 965 O O . PRO A 1 130 ? 9.078 -6.264 1.383 1.00 83.75 130 PRO A O 1
ATOM 968 N N . PRO A 1 131 ? 8.372 -5.249 -0.487 1.00 83.38 131 PRO A N 1
ATOM 969 C CA . PRO A 1 131 ? 7.942 -6.493 -1.106 1.00 83.38 131 PRO A CA 1
ATOM 970 C C . PRO A 1 131 ? 9.160 -7.358 -1.444 1.00 83.38 131 PRO A C 1
ATOM 972 O O . PRO A 1 131 ? 10.090 -6.884 -2.088 1.00 83.38 131 PRO A O 1
ATOM 975 N N . ASP A 1 132 ? 9.134 -8.634 -1.063 1.00 77.75 132 ASP A N 1
ATOM 976 C CA . ASP A 1 132 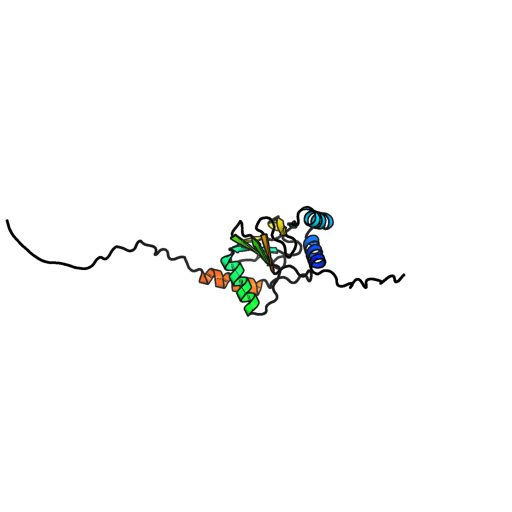? 10.175 -9.617 -1.417 1.00 77.75 132 ASP A CA 1
ATOM 977 C C . ASP A 1 132 ? 9.940 -10.245 -2.813 1.00 77.75 132 ASP A C 1
ATOM 979 O O . ASP A 1 132 ? 10.784 -10.930 -3.386 1.00 77.75 132 ASP A O 1
ATOM 983 N N . GLY A 1 133 ? 8.770 -9.981 -3.406 1.00 74.69 133 GLY A N 1
ATOM 984 C CA . GLY A 1 133 ? 8.341 -10.560 -4.683 1.00 74.69 133 GLY A CA 1
ATOM 985 C C . GLY A 1 133 ? 7.687 -11.940 -4.557 1.00 74.69 133 GLY A C 1
ATOM 986 O O . GLY A 1 133 ? 7.151 -12.446 -5.539 1.00 74.69 133 GLY A O 1
ATOM 987 N N . SER A 1 134 ? 7.656 -12.506 -3.348 1.00 72.38 134 SER A N 1
ATOM 988 C CA . SER A 1 134 ? 6.962 -13.759 -3.019 1.00 72.38 134 SER A CA 1
ATOM 989 C C . SER A 1 134 ? 5.428 -13.642 -3.067 1.00 72.38 134 SER A C 1
ATOM 991 O O . SER A 1 134 ? 4.734 -14.650 -3.140 1.00 72.38 134 SER A O 1
ATOM 993 N N . GLY A 1 135 ? 4.889 -12.415 -3.070 1.00 69.75 135 GLY A N 1
ATOM 994 C CA . GLY A 1 135 ? 3.445 -12.160 -3.058 1.00 69.75 135 GLY A CA 1
ATOM 995 C C . GLY A 1 135 ? 2.776 -12.419 -1.711 1.00 69.75 135 GLY A C 1
ATOM 996 O O . GLY A 1 135 ? 1.555 -12.517 -1.651 1.00 69.75 135 GLY A O 1
ATOM 997 N N . GLU A 1 136 ? 3.567 -12.520 -0.643 1.00 77.31 136 GLU A N 1
ATOM 998 C CA . GLU A 1 136 ? 3.061 -12.602 0.721 1.00 77.31 136 GLU A CA 1
ATOM 999 C C . GLU A 1 136 ? 2.379 -11.278 1.090 1.00 77.31 136 GLU A C 1
ATOM 1001 O O . GLU A 1 136 ? 2.973 -10.201 0.987 1.00 77.31 136 GLU A O 1
ATOM 1006 N N . LEU A 1 137 ? 1.103 -11.362 1.456 1.00 80.88 137 LEU A N 1
ATOM 1007 C CA . LEU A 1 137 ? 0.272 -10.235 1.867 1.00 80.88 137 LEU A CA 1
ATOM 1008 C C . LEU A 1 137 ? -0.130 -10.433 3.326 1.00 80.88 137 LEU A C 1
ATOM 1010 O O . LEU A 1 137 ? -0.256 -11.567 3.787 1.00 80.88 137 LEU A O 1
ATOM 1014 N N . THR A 1 138 ? -0.333 -9.329 4.043 1.00 81.19 138 THR A N 1
ATOM 1015 C CA . THR A 1 138 ? -0.721 -9.374 5.456 1.00 81.19 138 THR A CA 1
ATOM 1016 C C . THR A 1 138 ? -2.090 -10.030 5.600 1.00 81.19 138 THR A C 1
ATOM 1018 O O . THR A 1 138 ? -3.013 -9.681 4.860 1.00 81.19 138 THR A O 1
ATOM 1021 N N . ASP A 1 139 ? -2.226 -10.947 6.561 1.00 81.44 139 ASP A N 1
ATOM 1022 C CA . ASP A 1 139 ? -3.507 -11.588 6.848 1.00 81.44 139 ASP A CA 1
ATOM 1023 C C . ASP A 1 139 ? -4.567 -10.527 7.211 1.00 81.44 139 ASP A C 1
ATOM 1025 O O . ASP A 1 139 ? -4.336 -9.707 8.109 1.00 81.44 139 ASP A O 1
ATOM 1029 N N . PRO A 1 140 ? -5.698 -10.479 6.489 1.00 81.06 140 PRO A N 1
ATOM 1030 C CA . PRO A 1 140 ? -6.661 -9.399 6.627 1.00 81.06 140 PRO A CA 1
ATOM 1031 C C . PRO A 1 140 ? -7.446 -9.469 7.936 1.00 81.06 140 PRO A C 1
ATOM 1033 O O . PRO A 1 140 ? -7.842 -8.421 8.443 1.00 81.06 140 PRO A O 1
ATOM 1036 N N . ASP A 1 141 ? -7.655 -10.668 8.484 1.00 82.12 141 ASP A N 1
ATOM 1037 C CA . ASP A 1 141 ? -8.416 -10.884 9.716 1.00 82.12 141 ASP A CA 1
ATOM 1038 C C . ASP A 1 141 ? -7.581 -10.432 10.919 1.00 82.12 141 ASP A C 1
ATOM 1040 O O . ASP A 1 141 ? -8.024 -9.611 11.725 1.00 82.12 141 ASP A O 1
ATOM 1044 N N . LEU A 1 142 ? -6.306 -10.843 10.954 1.00 84.81 142 LEU A N 1
ATOM 1045 C CA . LEU A 1 142 ? -5.346 -10.370 11.954 1.00 84.81 142 LEU A CA 1
ATOM 1046 C C . LEU A 1 142 ? -5.133 -8.853 11.861 1.00 84.81 142 LEU A C 1
ATOM 1048 O O . LEU A 1 142 ? -5.078 -8.162 12.879 1.00 84.81 142 LEU A O 1
ATOM 1052 N N . LEU A 1 143 ? -5.021 -8.310 10.644 1.00 84.75 143 LEU A N 1
ATOM 1053 C CA . LEU A 1 143 ? -4.880 -6.868 10.462 1.00 84.75 143 LEU A CA 1
ATOM 1054 C C . LEU A 1 143 ? -6.122 -6.123 10.964 1.00 84.75 143 LEU A C 1
ATOM 1056 O O . LEU A 1 143 ? -5.980 -5.081 11.604 1.00 84.75 143 LEU A O 1
ATOM 1060 N N . ALA A 1 144 ? -7.321 -6.637 10.684 1.00 84.75 144 ALA A N 1
ATOM 1061 C CA . ALA A 1 144 ? -8.571 -6.044 11.142 1.00 84.75 144 ALA A CA 1
ATOM 1062 C C . ALA A 1 144 ? -8.664 -6.060 12.671 1.00 84.75 144 ALA A C 1
ATOM 1064 O O . ALA A 1 144 ? -9.019 -5.038 13.254 1.00 84.75 144 ALA A O 1
ATOM 1065 N N . GLU A 1 145 ? -8.276 -7.163 13.318 1.00 85.94 145 GLU A N 1
ATOM 1066 C CA . GLU A 1 145 ? -8.209 -7.269 14.780 1.00 85.94 145 GLU A CA 1
ATOM 1067 C C . GLU A 1 145 ? -7.277 -6.203 15.376 1.00 85.94 145 GLU A C 1
ATOM 1069 O O . GLU A 1 145 ? -7.684 -5.440 16.255 1.00 85.94 145 GLU A O 1
ATOM 1074 N N . ILE A 1 146 ? -6.048 -6.092 14.859 1.00 87.38 146 ILE A N 1
ATOM 1075 C CA . ILE A 1 146 ? -5.053 -5.138 15.365 1.00 87.38 146 ILE A CA 1
ATOM 1076 C C . ILE A 1 146 ? -5.512 -3.694 15.129 1.00 87.38 146 ILE A C 1
ATOM 1078 O O . ILE A 1 146 ? -5.429 -2.867 16.036 1.00 87.38 146 ILE A O 1
ATOM 1082 N N . VAL A 1 147 ? -5.991 -3.366 13.925 1.00 84.75 147 VAL A N 1
ATOM 1083 C CA . VAL A 1 147 ? -6.437 -2.004 13.590 1.00 84.75 147 VAL A CA 1
ATOM 1084 C C . VAL A 1 147 ? -7.660 -1.619 14.418 1.00 84.75 147 VAL A C 1
ATOM 1086 O O . VAL A 1 147 ? -7.677 -0.521 14.973 1.00 84.75 147 VAL A O 1
ATOM 1089 N N . ALA A 1 148 ? -8.643 -2.513 14.556 1.00 83.31 148 ALA A N 1
ATOM 1090 C CA . ALA A 1 148 ? -9.815 -2.268 15.387 1.0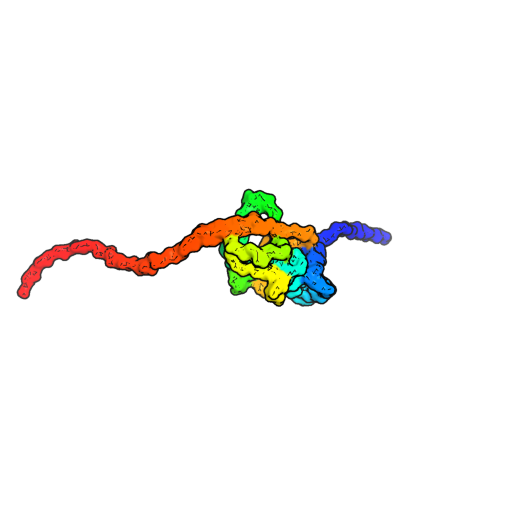0 83.31 148 ALA A CA 1
ATOM 1091 C C . ALA A 1 148 ? -9.410 -2.038 16.847 1.00 83.31 148 ALA A C 1
ATOM 1093 O O . ALA A 1 148 ? -9.821 -1.039 17.431 1.00 83.31 148 ALA A O 1
ATOM 1094 N N . ALA A 1 149 ? -8.543 -2.884 17.410 1.00 83.25 149 ALA A N 1
ATOM 1095 C CA . ALA A 1 149 ? -8.063 -2.725 18.780 1.00 83.25 149 ALA A CA 1
ATOM 1096 C C . ALA A 1 149 ? -7.331 -1.389 18.991 1.00 83.25 149 ALA A C 1
ATOM 1098 O O . ALA A 1 149 ? -7.584 -0.698 19.973 1.00 83.25 149 ALA A O 1
ATOM 1099 N N . LEU A 1 150 ? -6.469 -0.984 18.053 1.00 84.12 150 LEU A N 1
ATOM 1100 C CA . LEU A 1 150 ? -5.725 0.279 18.141 1.00 84.12 150 LEU A CA 1
ATOM 1101 C C . LEU A 1 150 ? -6.619 1.513 17.988 1.00 84.12 150 LEU A C 1
ATOM 1103 O O . LEU A 1 150 ? -6.358 2.539 18.610 1.00 84.12 150 LEU A O 1
ATOM 1107 N N . LEU A 1 151 ? -7.661 1.437 17.158 1.00 77.44 151 LEU A N 1
ATOM 1108 C CA . LEU A 1 151 ? -8.628 2.524 17.013 1.00 77.44 151 LEU A CA 1
ATOM 1109 C C . LEU A 1 151 ? -9.628 2.573 18.177 1.00 77.44 151 LEU A C 1
ATOM 1111 O O . LEU A 1 151 ? -10.132 3.650 18.479 1.00 77.44 151 LEU A O 1
ATOM 1115 N N . GLN A 1 152 ? -9.891 1.447 18.847 1.00 71.56 152 GLN A N 1
ATOM 1116 C CA . GLN A 1 152 ? -10.661 1.409 20.093 1.00 71.56 152 GLN A CA 1
ATOM 1117 C C . GLN A 1 152 ? -9.856 1.923 21.296 1.00 71.56 152 GLN A C 1
ATOM 1119 O O . GLN A 1 152 ? -10.424 2.607 22.140 1.00 71.56 152 GLN A O 1
ATOM 1124 N N . ASP A 1 153 ? -8.547 1.653 21.354 1.00 63.44 153 ASP A N 1
ATOM 1125 C CA . ASP A 1 153 ? -7.628 2.230 22.353 1.00 63.44 153 ASP A CA 1
ATOM 1126 C C . ASP A 1 153 ? -7.423 3.741 22.141 1.00 63.44 153 ASP A C 1
ATOM 1128 O O . ASP A 1 153 ? -7.124 4.478 23.075 1.00 63.44 153 ASP A O 1
ATOM 1132 N N . ALA A 1 154 ? -7.685 4.228 20.923 1.00 58.59 154 ALA A N 1
ATOM 1133 C CA . ALA A 1 154 ? -7.750 5.651 20.603 1.00 58.59 154 ALA A CA 1
ATOM 1134 C C . ALA A 1 154 ? -9.059 6.340 21.067 1.00 58.59 154 ALA A C 1
ATOM 1136 O O . ALA A 1 154 ? -9.419 7.387 20.515 1.00 58.59 154 ALA A O 1
ATOM 1137 N N . GLU A 1 155 ? -9.765 5.781 22.067 1.00 47.94 155 GLU A N 1
ATOM 1138 C CA . GLU A 1 155 ? -10.827 6.475 22.818 1.00 47.94 155 GLU A CA 1
ATOM 1139 C C . GLU A 1 155 ? -10.337 7.882 23.217 1.00 47.94 155 GLU A C 1
ATOM 1141 O O . GLU A 1 155 ? -9.151 8.074 23.497 1.00 47.94 155 GLU A O 1
ATOM 1146 N N . PRO A 1 156 ? -11.211 8.896 23.099 1.00 42.41 156 PRO A N 1
ATOM 1147 C CA . PRO A 1 156 ? -10.892 10.181 22.506 1.00 42.41 156 PRO A CA 1
ATOM 1148 C C . PRO A 1 156 ? -9.741 10.881 23.217 1.00 42.41 156 PRO A C 1
ATOM 1150 O O . PRO A 1 156 ? -9.627 10.850 24.440 1.00 42.41 156 PRO A O 1
ATOM 1153 N N . ALA A 1 157 ? -8.975 11.648 22.439 1.00 48.38 157 ALA A N 1
ATOM 1154 C CA . ALA A 1 157 ? -8.360 12.859 22.954 1.00 48.38 157 ALA A CA 1
ATOM 1155 C C . ALA A 1 157 ? -9.416 13.612 23.782 1.00 48.38 157 ALA A C 1
ATOM 1157 O O . ALA A 1 157 ? -10.362 14.186 23.242 1.00 48.38 157 ALA A O 1
ATOM 1158 N N . ASP A 1 158 ? -9.267 13.481 25.092 1.00 40.53 158 ASP A N 1
ATOM 1159 C CA . ASP A 1 158 ? -10.020 14.087 26.170 1.00 40.53 158 ASP A CA 1
ATOM 1160 C C . ASP A 1 158 ? -10.675 15.423 25.744 1.00 40.53 158 ASP A C 1
ATOM 1162 O O . ASP A 1 158 ? -9.963 16.395 25.478 1.00 40.53 158 ASP A O 1
ATOM 1166 N N . PRO A 1 159 ? -12.019 15.550 25.693 1.00 47.19 159 PRO A N 1
ATOM 1167 C CA . PRO A 1 159 ? -12.664 16.862 25.577 1.00 47.19 159 PRO A CA 1
ATOM 1168 C C . PRO A 1 159 ? -12.518 17.709 26.865 1.00 47.19 159 PRO A C 1
ATOM 1170 O O . PRO A 1 159 ? -13.171 18.742 27.006 1.00 47.19 159 PRO A O 1
ATOM 1173 N N . GLY A 1 160 ? -11.673 17.285 27.809 1.00 44.12 160 GLY A N 1
ATOM 1174 C CA . GLY A 1 160 ? -11.410 17.887 29.112 1.00 44.12 160 GLY A CA 1
ATOM 1175 C C . GLY A 1 160 ? -10.110 18.693 29.193 1.00 44.12 160 GLY A C 1
ATOM 1176 O O . GLY A 1 160 ? -9.741 19.116 30.288 1.00 44.12 160 GLY A O 1
ATOM 1177 N N . ALA A 1 161 ? -9.508 19.093 28.064 1.00 41.34 161 ALA A N 1
ATOM 1178 C CA . ALA A 1 161 ? -8.701 20.320 28.015 1.00 41.34 161 ALA A CA 1
ATOM 1179 C C . ALA A 1 161 ? -9.592 21.581 28.159 1.00 41.34 161 ALA A C 1
ATOM 1181 O O . ALA A 1 161 ? -9.430 22.587 27.467 1.00 41.34 161 ALA A O 1
ATOM 1182 N N . ALA A 1 162 ? -10.550 21.533 29.088 1.00 40.06 162 ALA A N 1
ATOM 1183 C CA . ALA A 1 162 ? -11.033 22.702 29.779 1.00 40.06 162 ALA A CA 1
ATOM 1184 C C . ALA A 1 162 ? -9.841 23.250 30.568 1.00 40.06 162 ALA A C 1
ATOM 1186 O O . ALA A 1 162 ? -9.313 22.605 31.471 1.00 40.06 162 ALA A O 1
ATOM 1187 N N . LEU A 1 163 ? -9.399 24.426 30.132 1.00 44.19 163 LEU A N 1
ATOM 1188 C CA . LEU A 1 163 ? -8.566 25.395 30.840 1.00 44.19 163 LEU A CA 1
ATOM 1189 C C . LEU A 1 163 ? -8.428 25.077 32.341 1.00 44.19 163 LEU A C 1
ATOM 1191 O O . LEU A 1 163 ? -9.457 24.990 33.018 1.00 44.19 163 LEU A O 1
ATOM 1195 N N . PRO A 1 164 ? -7.211 24.984 32.910 1.00 41.22 164 PRO A N 1
ATOM 1196 C CA . PRO A 1 164 ? -7.085 24.924 34.356 1.00 41.22 164 PRO A CA 1
ATOM 1197 C C . PRO A 1 164 ? -7.670 26.214 34.939 1.00 41.22 164 PRO A C 1
ATOM 1199 O O . PRO A 1 164 ? -7.069 27.289 34.852 1.00 41.22 164 PRO A O 1
ATOM 1202 N N . ALA A 1 165 ? -8.866 26.107 35.522 1.00 45.47 165 ALA A N 1
ATOM 1203 C CA . ALA A 1 165 ? -9.411 27.126 36.395 1.00 45.47 165 ALA A CA 1
ATOM 1204 C C . ALA A 1 165 ? -8.351 27.383 37.466 1.00 45.47 165 ALA A C 1
ATOM 1206 O O . ALA A 1 165 ? -8.003 26.492 38.242 1.00 45.47 165 ALA A O 1
ATOM 1207 N N . SER A 1 166 ? -7.783 28.588 37.445 1.00 43.34 166 SER A N 1
ATOM 1208 C CA . SER A 1 166 ? -6.829 29.049 38.442 1.00 43.34 166 SER A CA 1
ATOM 1209 C C . SER A 1 166 ? -7.481 29.001 39.820 1.00 43.34 166 SER A C 1
ATOM 1211 O O . SER A 1 166 ? -8.167 29.929 40.239 1.00 43.34 166 SER A O 1
ATOM 1213 N N . ILE A 1 167 ? -7.257 27.904 40.532 1.00 50.28 167 ILE A N 1
ATOM 1214 C CA . ILE A 1 167 ? -7.439 27.821 41.972 1.00 50.28 167 ILE A CA 1
ATOM 1215 C C . ILE A 1 167 ? -6.135 28.338 42.568 1.00 50.28 167 ILE A C 1
ATOM 1217 O O . ILE A 1 167 ? -5.154 27.608 42.680 1.00 50.28 167 ILE A O 1
ATOM 1221 N N . HIS A 1 168 ? -6.116 29.620 42.924 1.00 46.47 168 HIS A N 1
ATOM 1222 C CA . HIS A 1 168 ? -5.142 30.138 43.876 1.00 46.47 168 HIS A CA 1
ATOM 1223 C C . HIS A 1 168 ? -5.777 30.107 45.271 1.00 46.47 168 HIS A C 1
ATOM 1225 O O . HIS A 1 168 ? -6.713 30.868 45.525 1.00 46.47 168 HIS A O 1
ATOM 1231 N N . PRO A 1 169 ? -5.298 29.259 46.195 1.00 51.66 169 PRO A N 1
ATOM 1232 C CA . PRO A 1 169 ? -5.615 29.395 47.604 1.00 51.66 169 PRO A CA 1
ATOM 1233 C C . PRO A 1 169 ? -4.624 30.369 48.260 1.00 51.66 169 PRO A C 1
ATOM 1235 O O . PRO A 1 169 ? -3.414 30.248 48.087 1.00 51.66 169 PRO A O 1
ATOM 1238 N N . LEU A 1 170 ? -5.138 31.333 49.022 1.00 43.59 170 LEU A N 1
ATOM 1239 C CA . LEU A 1 170 ? -5.019 31.407 50.486 1.00 43.59 170 LEU A CA 1
ATOM 1240 C C . LEU A 1 170 ? -5.102 32.865 50.968 1.00 43.59 170 LEU A C 1
ATOM 1242 O O . LEU A 1 170 ? -4.456 33.774 50.453 1.00 43.59 170 LEU A O 1
ATOM 1246 N N . ALA A 1 171 ? -5.912 33.031 52.005 1.00 52.69 171 ALA A N 1
ATOM 1247 C CA . ALA A 1 171 ? -6.166 34.241 52.755 1.00 52.69 171 ALA A CA 1
ATOM 1248 C C . ALA A 1 171 ? -4.908 34.946 53.287 1.00 52.69 171 ALA A C 1
ATOM 1250 O O . ALA A 1 171 ? -3.945 34.306 53.714 1.00 52.69 171 ALA A O 1
ATOM 1251 N N . ARG A 1 172 ? -5.019 36.270 53.444 1.00 46.72 172 ARG A N 1
ATOM 1252 C CA . ARG A 1 172 ? -4.459 36.935 54.619 1.00 46.72 172 ARG A CA 1
ATOM 1253 C C . ARG A 1 172 ? -5.302 38.140 55.037 1.00 46.72 172 ARG A C 1
ATOM 1255 O O . ARG A 1 172 ? -5.370 39.154 54.355 1.00 46.72 172 ARG A O 1
ATOM 1262 N N . ASP A 1 173 ? -5.957 37.926 56.169 1.00 48.47 173 ASP A N 1
ATOM 1263 C CA . ASP A 1 173 ? -6.485 38.878 57.142 1.00 48.47 173 ASP A CA 1
ATOM 1264 C C . ASP A 1 173 ? -5.624 40.153 57.269 1.00 48.47 173 ASP A C 1
ATOM 1266 O O . ASP A 1 173 ? -4.394 40.054 57.276 1.00 48.47 173 ASP A O 1
ATOM 1270 N N . THR A 1 174 ? -6.230 41.339 57.399 1.00 49.00 174 THR A N 1
ATOM 1271 C CA . THR A 1 174 ? -6.245 42.162 58.636 1.00 49.00 174 THR A CA 1
ATOM 1272 C C . THR A 1 174 ? -6.719 43.595 58.324 1.00 49.00 174 THR A C 1
ATOM 1274 O O . THR A 1 174 ? -6.199 44.286 57.452 1.00 49.00 174 THR A O 1
ATOM 1277 N N . VAL A 1 175 ? -7.705 44.027 59.103 1.00 54.69 175 VAL A N 1
ATOM 1278 C CA . VAL A 1 175 ? -8.158 45.396 59.412 1.00 54.69 175 VAL A CA 1
ATOM 1279 C C . VAL A 1 175 ? -7.018 46.423 59.574 1.00 54.69 175 VAL A C 1
ATOM 1281 O O . VAL A 1 175 ? -6.056 46.125 60.277 1.00 54.69 175 VAL A O 1
ATOM 1284 N N . LYS A 1 176 ? -7.186 47.664 59.076 1.00 45.47 176 LYS A N 1
ATOM 1285 C CA . LYS A 1 176 ? -6.954 48.901 59.863 1.00 45.47 176 LYS A CA 1
ATOM 1286 C C . LYS A 1 176 ? -7.497 50.172 59.181 1.00 45.47 176 LYS A C 1
ATOM 1288 O O . LYS A 1 176 ? -7.302 50.384 57.991 1.00 45.47 176 LYS A O 1
ATOM 1293 N N . GLU A 1 177 ? -8.149 50.980 60.010 1.00 44.62 177 GLU A N 1
ATOM 1294 C CA . GLU A 1 177 ? -8.728 52.318 59.830 1.00 44.62 177 GLU A CA 1
ATOM 1295 C C . GLU A 1 177 ? -7.821 53.387 59.190 1.00 44.62 177 GLU A C 1
ATOM 1297 O O . GLU A 1 177 ? -6.605 53.384 59.406 1.00 44.62 177 GLU A O 1
ATOM 1302 N N . ALA A 1 178 ? -8.464 54.372 58.546 1.00 49.38 178 ALA A N 1
ATOM 1303 C CA . ALA A 1 178 ? -8.188 55.807 58.697 1.00 49.38 178 ALA A CA 1
ATOM 1304 C C . ALA A 1 178 ? -9.441 56.623 58.331 1.00 49.38 178 ALA A C 1
ATOM 1306 O O . ALA A 1 178 ? -10.090 56.263 57.322 1.00 49.38 178 ALA A O 1
#